Protein AF-A0A1B6BXX7-F1 (afdb_monomer_lite)

Foldseek 3Di:
DDAVPADVPDDLLNSLCVQLDADPPHDPVNSLCSLFDDDPPDDLVSSVVNSVSNCVNPVVDPNVVQWDQDPVVSTIDGDDDPVRCVVVVVPVDAVPDDVPHDLLNVLCVQLPDDVPQDPVNSLCRLQDDDPPDDLVSSVVSLVSNCVSVVPPVSVVQWDQDPVVSTIDGHDPDDD

pLDDT: mean 78.57, std 13.96, range [39.69, 97.69]

Secondary structure (DSSP, 8-state):
-PPTTPPTT--HHHHHHHHHSPPTT--HHHHHHHHHPPPTT--HHHHHHHHHHHHHH-TTS-HHHHEEEETTTTEEEE---HHHHHHTT-S--STTPPTT--HHHHHHHHHSPPTT--HHHHHHHHHSPPTT--HHHHHHHHHHHHHHHT-HHHHHTEEEETTTTEEEE------

Sequence (175 aa):
MLYHCQQPGEADDVYVRRVYTRGSNESERDYYLRITSRSSTETDQKYKERIELIQNVLQDLPLKDKIIYDDHAKLYIYVQSAKEARESGSLKGYPGQQNNEPNDAYAKRVYARQAGESEMDYYLRFTSRYSSETDESYKARIDLIVKTFKDQNLMANMSYDEDSGLYVYMQPLKK

Structure (mmCIF, N/CA/C/O backbone):
data_AF-A0A1B6BXX7-F1
#
_entry.id   AF-A0A1B6BXX7-F1
#
loop_
_atom_site.group_PDB
_atom_site.id
_atom_site.type_symbol
_atom_site.label_atom_id
_atom_site.label_alt_id
_atom_site.label_comp_id
_atom_site.label_asym_id
_atom_site.label_entity_id
_atom_site.label_seq_id
_atom_site.pdbx_PDB_ins_code
_atom_site.Cartn_x
_atom_site.Cartn_y
_atom_site.Cartn_z
_atom_site.occupancy
_atom_site.B_iso_or_equiv
_atom_site.auth_seq_id
_atom_site.auth_comp_id
_atom_site.auth_asym_id
_atom_site.auth_atom_id
_atom_site.pdbx_PDB_model_num
ATOM 1 N N . MET A 1 1 ? -10.990 9.444 27.937 1.00 69.25 1 MET A N 1
ATOM 2 C CA . MET A 1 1 ? -11.013 10.039 26.581 1.00 69.25 1 MET A CA 1
ATOM 3 C C . MET A 1 1 ? -11.591 9.013 25.631 1.00 69.25 1 MET A C 1
ATOM 5 O O . MET A 1 1 ? -11.185 7.862 25.734 1.00 69.25 1 MET A O 1
ATOM 9 N N . LEU A 1 2 ? -12.531 9.426 24.783 1.00 86.06 2 LEU A N 1
ATOM 10 C CA . LEU A 1 2 ? -13.226 8.562 23.823 1.00 86.06 2 LEU A CA 1
ATOM 11 C C . LEU A 1 2 ? -12.319 8.210 22.636 1.00 86.06 2 LEU A C 1
ATOM 13 O O . LEU A 1 2 ? -11.423 8.985 22.292 1.00 86.06 2 LEU A O 1
ATOM 17 N N . TYR A 1 3 ? -12.568 7.064 22.005 1.00 89.56 3 TYR A N 1
ATOM 18 C CA . TYR A 1 3 ? -11.952 6.715 20.725 1.00 89.56 3 TYR A CA 1
ATOM 19 C C . TYR A 1 3 ? -12.539 7.553 19.579 1.00 89.56 3 TYR A C 1
ATOM 21 O O . TYR A 1 3 ? -13.636 8.108 19.675 1.00 89.56 3 TYR A O 1
ATOM 29 N N . HIS A 1 4 ? -11.817 7.644 18.459 1.00 83.56 4 HIS A N 1
ATOM 30 C CA . HIS A 1 4 ? -12.316 8.330 17.266 1.00 83.56 4 HIS A CA 1
ATOM 31 C C . HIS A 1 4 ? -13.661 7.727 16.808 1.00 83.56 4 HIS A C 1
ATOM 33 O O . HIS A 1 4 ? -13.778 6.511 16.675 1.00 83.56 4 HIS A O 1
ATOM 39 N N . CYS A 1 5 ? -14.675 8.569 16.575 1.00 88.00 5 CYS A N 1
ATOM 40 C CA . CYS A 1 5 ? -16.062 8.185 16.244 1.00 88.00 5 CYS A CA 1
ATOM 41 C C . CYS A 1 5 ? -16.863 7.452 17.343 1.00 88.00 5 CYS A C 1
ATOM 43 O O . CYS A 1 5 ? -17.991 7.023 17.067 1.00 88.00 5 CYS A O 1
ATOM 45 N N . GLN A 1 6 ? -16.331 7.321 18.563 1.00 94.31 6 GLN A N 1
ATOM 46 C CA . GLN A 1 6 ? -17.100 6.833 19.711 1.00 94.31 6 GLN A CA 1
ATOM 47 C C . GLN A 1 6 ? -18.024 7.938 20.225 1.00 94.31 6 GLN A C 1
ATOM 49 O O . GLN A 1 6 ? -17.608 9.086 20.400 1.00 94.31 6 GLN A O 1
ATOM 54 N N . GLN A 1 7 ? -19.290 7.596 20.441 1.00 95.31 7 GLN A N 1
ATOM 55 C CA . GLN A 1 7 ? -20.288 8.540 20.928 1.00 95.31 7 GLN A CA 1
ATOM 56 C C . GLN A 1 7 ? -20.198 8.694 22.459 1.00 95.31 7 GLN A C 1
ATOM 58 O O . GLN A 1 7 ? -19.798 7.759 23.157 1.00 95.31 7 GLN A O 1
ATOM 63 N N . PRO A 1 8 ? -20.568 9.857 23.026 1.00 95.25 8 PRO A N 1
ATOM 64 C CA . PRO A 1 8 ? -20.599 10.032 24.476 1.00 95.25 8 PRO A CA 1
ATOM 65 C C . PRO A 1 8 ? -21.526 9.013 25.155 1.00 95.25 8 PRO A C 1
ATOM 67 O O . PRO A 1 8 ? -22.695 8.906 24.799 1.00 95.25 8 PRO A O 1
ATOM 70 N N . GLY A 1 9 ? -21.004 8.277 26.141 1.00 94.06 9 GLY A N 1
ATOM 71 C CA . GLY A 1 9 ? -21.758 7.251 26.876 1.00 94.06 9 GLY A CA 1
ATOM 72 C C . GLY A 1 9 ? -21.937 5.921 26.135 1.00 94.06 9 GLY A C 1
ATOM 73 O O . GLY A 1 9 ? -22.573 5.016 26.669 1.00 94.06 9 GLY A O 1
ATOM 74 N N . GLU A 1 10 ? -21.379 5.777 24.933 1.00 96.75 10 GLU A N 1
ATOM 75 C CA . GLU A 1 10 ? -21.412 4.528 24.177 1.00 96.75 10 GLU A CA 1
ATOM 76 C C . GLU A 1 10 ? -20.423 3.510 24.754 1.00 96.75 10 GLU A C 1
ATOM 78 O O . GLU A 1 10 ? -19.231 3.800 24.888 1.00 96.75 10 GLU A O 1
ATOM 83 N N . ALA A 1 11 ? -20.916 2.309 25.065 1.00 96.94 11 ALA A N 1
ATOM 84 C CA . ALA A 1 11 ? -20.073 1.199 25.493 1.00 96.94 11 ALA A CA 1
ATOM 85 C C . ALA A 1 11 ? -19.077 0.806 24.390 1.00 96.94 11 ALA A C 1
ATOM 87 O O . ALA A 1 11 ? -19.405 0.824 23.203 1.00 96.94 11 ALA A O 1
ATOM 88 N N . ASP A 1 12 ? -17.862 0.430 24.785 1.00 96.56 12 ASP A N 1
ATOM 89 C CA . ASP A 1 12 ? -16.753 0.164 23.863 1.00 96.56 12 ASP A CA 1
ATOM 90 C C . ASP A 1 12 ? -17.079 -0.924 22.825 1.00 96.56 12 ASP A C 1
ATOM 92 O O . ASP A 1 12 ? -16.730 -0.803 21.651 1.00 96.56 12 ASP A O 1
ATOM 96 N N . ASP A 1 13 ? -17.791 -1.974 23.224 1.00 96.94 13 ASP A N 1
ATOM 97 C CA . ASP A 1 13 ? -18.153 -3.081 22.343 1.00 96.94 13 ASP A CA 1
ATOM 98 C C . ASP A 1 13 ? -19.275 -2.706 21.354 1.00 96.94 13 ASP A C 1
ATOM 100 O O . ASP A 1 13 ? -19.255 -3.132 20.194 1.00 96.94 13 ASP A O 1
ATOM 104 N N . VAL A 1 14 ? -20.219 -1.863 21.786 1.00 97.62 14 VAL A N 1
ATOM 105 C CA . VAL A 1 14 ? -21.253 -1.262 20.929 1.00 97.62 14 VAL A CA 1
ATOM 106 C C . VAL A 1 14 ? -20.604 -0.344 19.894 1.00 97.62 14 VAL A C 1
ATOM 108 O O . VAL A 1 14 ? -20.899 -0.464 18.703 1.00 97.62 14 VAL A O 1
ATOM 111 N N . TYR A 1 15 ? -19.661 0.497 20.325 1.00 97.19 15 TYR A N 1
ATOM 112 C CA . TYR A 1 15 ? -18.857 1.347 19.449 1.00 97.19 15 TYR A CA 1
ATOM 113 C C . TYR A 1 15 ? -18.131 0.530 18.379 1.00 97.19 15 TYR A C 1
ATOM 115 O O . TYR A 1 15 ? -18.266 0.821 17.185 1.00 97.19 15 TYR A O 1
ATOM 123 N N . VAL A 1 16 ? -17.395 -0.514 18.784 1.00 97.69 16 VAL A N 1
ATOM 124 C CA . VAL A 1 16 ? -16.628 -1.324 17.833 1.00 97.69 16 VAL A CA 1
ATOM 125 C C . VAL A 1 16 ? -17.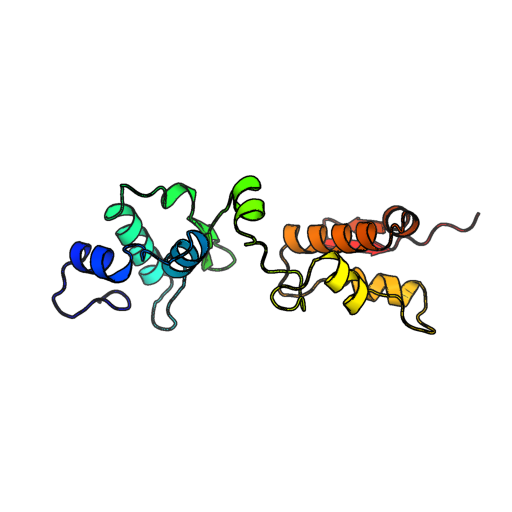549 -1.965 16.802 1.00 97.69 16 VAL A C 1
ATOM 127 O O . VAL A 1 16 ? -17.280 -1.864 15.605 1.00 97.69 16 VAL A O 1
ATOM 130 N N . ARG A 1 17 ? -18.658 -2.579 17.230 1.00 96.75 17 ARG A N 1
ATOM 131 C CA . ARG A 1 17 ? -19.589 -3.233 16.300 1.00 96.75 17 ARG A CA 1
ATOM 132 C C . ARG A 1 17 ? -20.278 -2.232 15.381 1.00 96.75 17 ARG A C 1
ATOM 134 O O . ARG A 1 17 ? -20.429 -2.515 14.197 1.00 96.75 17 ARG A O 1
ATOM 141 N N . ARG A 1 18 ? -20.650 -1.049 15.864 1.00 96.56 18 ARG A N 1
ATOM 142 C CA . ARG A 1 18 ? -21.279 -0.026 15.019 1.00 96.56 18 ARG A CA 1
ATOM 143 C C . ARG A 1 18 ? -20.325 0.509 13.952 1.00 96.56 18 ARG A C 1
ATOM 145 O O . ARG A 1 18 ? -20.742 0.714 12.817 1.00 96.56 18 ARG A O 1
ATOM 152 N N . VAL A 1 19 ? -19.069 0.771 14.314 1.00 95.00 19 VAL A N 1
ATOM 153 C CA . VAL A 1 19 ? -18.115 1.450 13.424 1.00 95.00 19 VAL A CA 1
ATOM 154 C C . VAL A 1 19 ? -17.346 0.468 12.544 1.00 95.00 19 VAL A C 1
ATOM 156 O O . VAL A 1 19 ? -17.123 0.759 11.373 1.00 95.00 19 VAL A O 1
ATOM 159 N N . TYR A 1 20 ? -16.954 -0.695 13.062 1.00 95.25 20 TYR A N 1
ATOM 160 C CA . TYR A 1 20 ? -16.027 -1.622 12.399 1.00 95.25 20 TYR A CA 1
ATOM 161 C C . TYR A 1 20 ? -16.652 -2.957 11.997 1.00 95.25 20 TYR A C 1
ATOM 163 O O . TYR A 1 20 ? -15.925 -3.867 11.609 1.00 95.25 20 TYR A O 1
ATOM 171 N N . THR A 1 21 ? -17.979 -3.091 12.009 1.00 94.44 21 THR A N 1
ATOM 172 C CA . THR A 1 21 ? -18.615 -4.181 11.253 1.00 94.44 21 THR A CA 1
ATOM 173 C C . THR A 1 21 ? -18.405 -3.941 9.757 1.00 94.44 21 THR A C 1
ATOM 175 O O . THR A 1 21 ? -18.467 -2.802 9.282 1.00 94.44 21 THR A O 1
ATOM 178 N N . ARG A 1 22 ? -18.099 -5.008 9.013 1.00 93.06 22 ARG A N 1
ATOM 179 C CA . ARG A 1 22 ? -17.880 -4.941 7.566 1.00 93.06 22 ARG A CA 1
ATOM 180 C C . ARG A 1 22 ? -19.194 -4.687 6.830 1.00 93.06 22 ARG A C 1
ATOM 182 O O . ARG A 1 22 ? -20.196 -5.348 7.098 1.00 93.06 22 ARG A O 1
ATOM 189 N N . GLY A 1 23 ? -19.186 -3.751 5.885 1.00 90.56 23 GLY A N 1
ATOM 190 C CA . GLY A 1 23 ? -20.343 -3.497 5.023 1.00 90.56 23 GLY A CA 1
ATOM 191 C C . GLY A 1 23 ? -20.551 -4.604 3.982 1.00 90.56 23 GLY A C 1
ATOM 192 O O . GLY A 1 23 ? -19.592 -5.211 3.513 1.00 90.56 23 GLY A O 1
ATOM 193 N N . SER A 1 24 ? -21.795 -4.833 3.549 1.00 89.31 24 SER A N 1
ATOM 194 C CA . SER A 1 24 ? -22.127 -5.872 2.554 1.00 89.31 24 SER A CA 1
ATOM 195 C C . SER A 1 24 ? -21.466 -5.668 1.184 1.00 89.31 24 SER A C 1
ATOM 197 O O . SER A 1 24 ? -21.194 -6.642 0.489 1.00 89.31 24 SER A O 1
ATOM 199 N N . ASN A 1 25 ? -21.174 -4.418 0.814 1.00 90.00 25 ASN A N 1
ATOM 200 C CA . ASN A 1 25 ? -20.496 -4.050 -0.436 1.00 90.00 25 ASN A CA 1
ATOM 201 C C . ASN A 1 25 ? -19.017 -3.679 -0.229 1.00 90.00 25 ASN A C 1
ATOM 203 O O . ASN A 1 25 ? -18.366 -3.191 -1.150 1.00 90.00 25 ASN A O 1
ATOM 207 N N . GLU A 1 26 ? -18.490 -3.846 0.984 1.00 84.94 26 GLU A N 1
ATOM 208 C CA . GLU A 1 26 ? -17.118 -3.474 1.313 1.00 84.94 26 GLU A CA 1
ATOM 209 C C . GLU A 1 26 ? -16.167 -4.612 0.932 1.00 84.94 26 GLU A C 1
ATOM 211 O O . GLU A 1 26 ? -16.322 -5.758 1.382 1.00 84.94 26 GLU A O 1
ATOM 216 N N . SER A 1 27 ? -15.168 -4.311 0.098 1.00 82.69 27 SER A N 1
ATOM 217 C CA . SER A 1 27 ? -14.119 -5.281 -0.210 1.00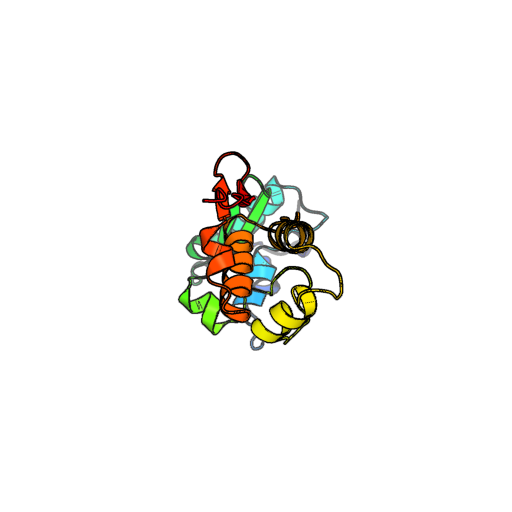 82.69 27 SER A CA 1
ATOM 218 C C . SER A 1 27 ? -13.326 -5.616 1.056 1.00 82.69 27 SER A C 1
ATOM 220 O O . SER A 1 27 ? -13.258 -4.822 1.993 1.00 82.69 27 SER A O 1
ATOM 222 N N . GLU A 1 28 ? -12.717 -6.801 1.109 1.00 80.44 28 GLU A N 1
ATOM 223 C CA . GLU A 1 28 ? -11.912 -7.188 2.274 1.00 80.44 28 GLU A CA 1
ATOM 224 C C . GLU A 1 28 ? -10.772 -6.189 2.495 1.00 80.44 28 GLU A C 1
ATOM 226 O O . GLU A 1 28 ? -10.505 -5.762 3.614 1.00 80.44 28 GLU A O 1
ATOM 231 N N . ARG A 1 29 ? -10.154 -5.748 1.401 1.00 76.19 29 ARG A N 1
ATOM 232 C CA . ARG A 1 29 ? -9.108 -4.739 1.438 1.00 76.19 29 ARG A CA 1
ATOM 233 C C . ARG A 1 29 ? -9.595 -3.432 2.054 1.00 76.19 29 ARG A C 1
ATOM 235 O O . ARG A 1 29 ? -8.943 -2.925 2.961 1.00 76.19 29 ARG A O 1
ATOM 242 N N . ASP A 1 30 ? -10.694 -2.876 1.549 1.00 79.06 30 ASP A N 1
ATOM 243 C CA . ASP A 1 30 ? -11.201 -1.587 2.034 1.00 79.06 30 ASP A CA 1
ATOM 244 C C . ASP A 1 30 ? -11.579 -1.680 3.513 1.00 79.06 30 ASP A C 1
ATOM 246 O O . ASP A 1 30 ? -11.288 -0.766 4.283 1.00 79.06 30 ASP A O 1
ATOM 250 N N . TYR A 1 31 ? -12.110 -2.834 3.921 1.00 89.38 31 TYR A N 1
ATOM 251 C CA . TYR A 1 31 ? -12.409 -3.138 5.310 1.00 89.38 31 TYR A CA 1
ATOM 252 C C . TYR A 1 31 ? -11.170 -3.066 6.213 1.00 89.38 31 TYR A C 1
ATOM 254 O O . TYR A 1 31 ? -11.156 -2.322 7.198 1.00 89.38 31 TYR A O 1
ATOM 262 N N . TYR A 1 32 ? -10.098 -3.782 5.864 1.00 84.75 32 TYR A N 1
ATOM 263 C CA . TYR A 1 32 ? -8.868 -3.760 6.656 1.00 84.75 32 TYR A CA 1
ATOM 264 C C . TYR A 1 32 ? -8.163 -2.403 6.611 1.00 84.75 32 TYR A C 1
ATOM 266 O O . TYR A 1 32 ? -7.708 -1.933 7.652 1.00 84.75 32 TYR A O 1
ATOM 274 N N . LEU A 1 33 ? -8.126 -1.733 5.453 1.00 79.06 33 LEU A N 1
ATOM 275 C CA . LEU A 1 33 ? -7.569 -0.382 5.341 1.00 79.06 33 LEU A CA 1
ATOM 276 C C . LEU A 1 33 ? -8.322 0.616 6.221 1.00 79.06 33 LEU A C 1
ATOM 278 O O . LEU A 1 33 ? -7.705 1.486 6.832 1.00 79.06 33 LEU A O 1
ATOM 282 N N . ARG A 1 34 ? -9.647 0.497 6.323 1.00 89.31 34 ARG A N 1
ATOM 283 C CA . ARG A 1 34 ? -10.448 1.347 7.204 1.00 89.31 34 ARG A CA 1
ATOM 284 C C . ARG A 1 34 ? -10.163 1.076 8.679 1.00 89.31 34 ARG A C 1
ATOM 286 O O . ARG A 1 34 ? -10.074 2.031 9.445 1.00 89.31 34 ARG A O 1
ATOM 293 N N . ILE A 1 35 ? -9.993 -0.187 9.078 1.00 89.69 35 ILE A N 1
ATOM 294 C CA . ILE A 1 35 ? -9.605 -0.536 10.455 1.00 89.69 35 ILE A CA 1
ATOM 295 C C . ILE A 1 35 ? -8.249 0.080 10.796 1.00 89.69 35 ILE A C 1
ATOM 297 O O . ILE A 1 35 ? -8.123 0.743 11.830 1.00 89.69 35 ILE A O 1
ATOM 301 N N . THR A 1 36 ? -7.252 -0.116 9.929 1.00 84.38 36 THR A N 1
ATOM 302 C CA . THR A 1 36 ? -5.886 0.351 10.176 1.00 84.38 36 THR A CA 1
ATOM 303 C C . THR A 1 36 ? -5.703 1.844 9.943 1.00 84.38 36 THR A C 1
ATOM 305 O O . THR A 1 36 ? -4.701 2.398 10.382 1.00 84.38 36 THR A O 1
ATOM 308 N N . SER A 1 37 ? -6.642 2.534 9.300 1.00 82.44 37 SER A N 1
ATOM 309 C CA . SER A 1 37 ? -6.540 3.977 9.092 1.00 82.44 37 SER A CA 1
ATOM 310 C C . SER A 1 37 ? -6.440 4.715 10.419 1.00 82.44 37 SER A C 1
ATOM 312 O O . SER A 1 37 ? -7.212 4.466 11.352 1.00 82.44 37 SER A O 1
ATOM 314 N N . ARG A 1 38 ? -5.479 5.638 10.485 1.00 80.81 38 ARG A N 1
ATOM 315 C CA . ARG A 1 38 ? -5.268 6.486 11.648 1.00 80.81 38 ARG A CA 1
ATOM 316 C C . ARG A 1 38 ? -5.978 7.828 11.478 1.00 80.81 38 ARG A C 1
ATOM 318 O O . ARG A 1 38 ? -5.832 8.487 10.452 1.00 80.81 38 ARG A O 1
ATOM 325 N N . SER A 1 39 ? -6.733 8.244 12.486 1.00 78.12 39 SER A N 1
ATOM 326 C CA . SER A 1 39 ? -7.350 9.566 12.553 1.00 78.12 39 SER A CA 1
ATOM 327 C C . SER A 1 39 ? -6.312 10.661 12.811 1.00 78.12 39 SER A C 1
ATOM 329 O O . SER A 1 39 ? -5.345 10.468 13.544 1.00 78.12 39 SER A O 1
ATOM 331 N N . SER A 1 40 ? -6.533 11.859 12.271 1.00 79.62 40 SER A N 1
ATOM 332 C CA . SER A 1 40 ? -5.671 13.014 12.555 1.00 79.62 40 SER A CA 1
ATOM 333 C C . SER A 1 40 ? -5.761 13.490 14.009 1.00 79.62 40 SER A C 1
ATOM 335 O O . SER A 1 40 ? -4.884 14.217 14.468 1.00 79.62 40 SER A O 1
ATOM 337 N N . THR A 1 41 ? -6.805 13.088 14.742 1.00 79.44 41 THR A N 1
ATOM 338 C CA . THR A 1 41 ? -7.035 13.506 16.131 1.00 79.44 41 THR A CA 1
ATOM 339 C C . THR A 1 41 ? -6.605 12.471 17.168 1.00 79.44 41 THR A C 1
ATOM 341 O O . THR A 1 41 ? -6.722 12.738 18.365 1.00 79.44 41 THR A O 1
ATOM 344 N N . GLU A 1 42 ? -6.110 11.299 16.755 1.00 81.31 42 GLU A N 1
ATOM 345 C CA . GLU A 1 42 ? -5.644 10.272 17.691 1.00 81.31 42 GLU A CA 1
ATOM 346 C C . GLU A 1 42 ? -4.123 10.290 17.873 1.00 81.31 42 GLU A C 1
ATOM 348 O O . GLU A 1 42 ? -3.344 10.388 16.921 1.00 81.31 42 GLU A O 1
ATOM 353 N N . THR A 1 43 ? -3.688 10.164 19.127 1.00 90.44 43 THR A N 1
ATOM 354 C C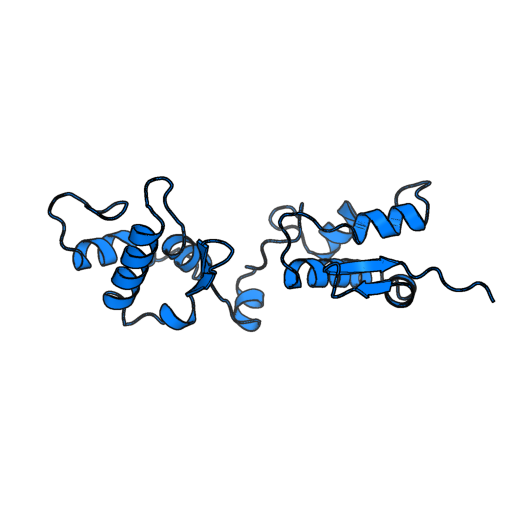A . THR A 1 43 ? -2.277 9.959 19.479 1.00 90.44 43 THR A CA 1
ATOM 355 C C . THR A 1 43 ? -1.847 8.526 19.168 1.00 90.44 43 THR A C 1
ATOM 357 O O . THR A 1 43 ? -2.690 7.640 19.038 1.00 90.44 43 THR A O 1
ATOM 360 N N . ASP A 1 44 ? -0.537 8.272 19.093 1.00 85.31 44 ASP A N 1
ATOM 361 C CA . ASP A 1 44 ? 0.013 6.939 18.791 1.00 85.31 44 ASP A CA 1
ATOM 362 C C . ASP A 1 44 ? -0.491 5.895 19.792 1.00 85.31 44 ASP A C 1
ATOM 364 O O . ASP A 1 44 ? -0.898 4.796 19.421 1.00 85.31 44 ASP A O 1
ATOM 368 N N . GLN A 1 45 ? -0.513 6.274 21.071 1.00 91.94 45 GLN A N 1
ATOM 369 C CA . GLN A 1 45 ? -0.999 5.423 22.149 1.00 91.94 45 GLN A CA 1
ATOM 370 C C . GLN A 1 45 ? -2.493 5.117 21.989 1.00 91.94 45 GLN A C 1
ATOM 372 O O . GLN A 1 45 ? -2.893 3.958 22.051 1.00 91.94 45 GLN A O 1
ATOM 377 N N . LYS A 1 46 ? -3.321 6.137 21.720 1.00 92.62 46 LYS A N 1
ATOM 378 C CA . LYS A 1 46 ? -4.768 5.939 21.546 1.00 92.62 46 LYS A CA 1
ATOM 379 C C . LYS A 1 46 ? -5.110 5.135 20.300 1.00 92.62 46 LYS A C 1
ATOM 381 O O . LYS A 1 46 ? -6.062 4.361 20.325 1.00 92.62 46 LYS A O 1
ATOM 386 N N . TYR A 1 47 ? -4.322 5.292 19.246 1.00 91.44 47 TYR A N 1
ATOM 387 C CA . TYR A 1 47 ? -4.432 4.503 18.032 1.00 91.44 47 TYR A CA 1
ATOM 388 C C . TYR A 1 47 ? -4.169 3.014 18.299 1.00 91.44 47 TYR A C 1
ATOM 390 O O . TYR A 1 47 ? -4.986 2.177 17.922 1.00 91.44 47 TYR A O 1
ATOM 398 N N . LYS A 1 48 ? -3.095 2.678 19.028 1.00 94.06 48 LYS A N 1
ATOM 399 C CA . LYS A 1 48 ? -2.801 1.292 19.434 1.00 94.06 48 LYS A CA 1
ATOM 400 C C . LYS A 1 48 ? -3.900 0.695 20.312 1.00 94.06 48 LYS A C 1
ATOM 402 O O . LYS A 1 48 ? -4.398 -0.382 20.001 1.00 94.06 48 LYS A O 1
ATOM 407 N N . GLU A 1 49 ? -4.327 1.422 21.344 1.00 95.88 49 GLU A N 1
ATOM 408 C CA . GLU A 1 49 ? -5.413 0.993 22.241 1.00 95.88 49 GLU A CA 1
ATOM 409 C C . GLU A 1 49 ? -6.723 0.744 21.477 1.00 95.88 49 GLU A C 1
ATOM 411 O O . GLU A 1 49 ? -7.428 -0.226 21.747 1.00 95.88 49 GLU A O 1
ATOM 416 N N . ARG A 1 50 ? -7.039 1.584 20.481 1.00 96.31 50 ARG A N 1
ATOM 417 C CA . ARG A 1 50 ? -8.220 1.407 19.627 1.00 96.31 50 ARG A CA 1
ATOM 418 C C . ARG A 1 50 ? -8.142 0.119 18.815 1.00 96.31 50 ARG A C 1
ATOM 420 O O . ARG A 1 50 ? -9.127 -0.611 18.745 1.00 96.31 50 ARG A O 1
ATOM 427 N N . ILE A 1 51 ? -7.000 -0.153 18.186 1.00 95.38 51 ILE A N 1
ATOM 428 C CA . ILE A 1 51 ? -6.813 -1.367 17.383 1.00 95.38 51 ILE A CA 1
ATOM 429 C C . ILE A 1 51 ? -6.873 -2.615 18.270 1.00 95.38 51 ILE A C 1
ATOM 431 O O . ILE A 1 51 ? -7.538 -3.582 17.903 1.00 95.38 51 ILE A O 1
ATOM 435 N N . GLU A 1 52 ? -6.263 -2.579 19.456 1.00 96.12 52 GLU A N 1
ATOM 436 C CA . GLU A 1 52 ? -6.346 -3.661 20.442 1.00 96.12 52 GLU A CA 1
ATOM 437 C C . GLU A 1 52 ? -7.793 -3.914 20.892 1.00 96.12 52 GLU A C 1
ATOM 439 O O . GLU A 1 52 ? -8.248 -5.059 20.913 1.00 96.12 52 GLU A O 1
ATOM 444 N N . LEU A 1 53 ? -8.556 -2.853 21.172 1.00 96.94 53 LEU A N 1
ATOM 445 C CA . LEU A 1 53 ? -9.976 -2.966 21.496 1.00 96.94 53 LEU A CA 1
ATOM 446 C C . LEU A 1 53 ? -10.769 -3.629 20.357 1.00 96.94 53 LEU A C 1
ATOM 448 O O . LEU A 1 53 ? -11.558 -4.539 20.612 1.00 96.94 53 LEU A O 1
ATOM 452 N N . ILE A 1 54 ? -10.545 -3.218 19.102 1.00 97.00 54 ILE A N 1
ATOM 453 C CA . ILE A 1 54 ? -11.213 -3.815 17.933 1.00 97.00 54 ILE A CA 1
ATOM 454 C C . ILE A 1 54 ? -10.886 -5.311 17.831 1.00 97.00 54 ILE A C 1
ATOM 456 O O . ILE A 1 54 ? -11.797 -6.121 17.668 1.00 97.00 54 ILE A O 1
ATOM 460 N N . GLN A 1 55 ? -9.612 -5.688 17.984 1.00 96.12 55 GLN A N 1
ATOM 461 C CA . GLN A 1 55 ? -9.171 -7.088 17.976 1.00 96.12 55 GLN A CA 1
ATOM 462 C C . GLN A 1 55 ? -9.801 -7.917 19.104 1.00 96.12 55 GLN A C 1
ATOM 464 O O . GLN A 1 55 ? -10.086 -9.097 18.911 1.00 96.12 55 GLN A O 1
ATOM 469 N N . ASN A 1 56 ? -10.029 -7.316 20.273 1.00 96.44 56 ASN A N 1
ATOM 470 C CA . ASN A 1 56 ? -10.628 -7.994 21.421 1.00 96.44 56 ASN A CA 1
ATOM 471 C C . ASN A 1 56 ? -12.148 -8.158 21.304 1.00 96.44 56 ASN A C 1
ATOM 473 O O . ASN A 1 56 ? -12.689 -9.102 21.877 1.00 96.44 56 ASN A O 1
ATOM 477 N N . VAL A 1 57 ? -12.839 -7.262 20.595 1.00 97.19 57 VAL A N 1
ATOM 478 C CA . VAL A 1 57 ? -14.298 -7.335 20.407 1.00 97.19 57 VAL A CA 1
ATOM 479 C C . VAL A 1 57 ? -14.677 -8.188 19.190 1.00 97.19 57 VAL A C 1
ATOM 481 O O . VAL A 1 57 ? -15.648 -8.940 19.267 1.00 97.19 57 VAL A O 1
ATOM 484 N N . LEU A 1 58 ? -13.922 -8.101 18.089 1.00 95.62 58 LEU A N 1
ATOM 485 C CA . LEU A 1 58 ? -14.165 -8.831 16.834 1.00 95.62 58 LEU A CA 1
ATOM 486 C C . LEU A 1 58 ? -13.296 -10.097 16.743 1.00 95.62 58 LEU A C 1
ATOM 488 O O . LEU A 1 58 ? -12.494 -10.260 15.824 1.00 95.62 58 LEU A O 1
ATOM 492 N N . GLN A 1 59 ? -13.417 -10.976 17.742 1.00 94.12 59 GLN A N 1
ATOM 493 C CA . GLN A 1 59 ? -12.575 -12.178 17.874 1.00 94.12 59 GLN A CA 1
ATOM 494 C C . GLN A 1 59 ? -12.843 -13.242 16.801 1.00 94.12 59 GLN A C 1
ATOM 496 O O . GLN A 1 59 ? -12.036 -14.145 16.607 1.00 94.12 59 GLN A O 1
ATOM 501 N N . ASP A 1 60 ? -13.982 -13.146 16.122 1.00 91.50 60 ASP A N 1
ATOM 502 C CA . ASP A 1 60 ? -14.377 -13.997 15.004 1.00 91.50 60 ASP A CA 1
ATOM 503 C C . ASP A 1 60 ? -13.613 -13.678 13.709 1.00 91.50 60 ASP A C 1
ATOM 505 O O . ASP A 1 60 ? -13.612 -14.483 12.776 1.00 91.50 60 ASP A O 1
ATOM 509 N N . LEU A 1 61 ? -12.930 -12.531 13.652 1.00 90.50 61 LEU A N 1
ATOM 510 C CA . LEU A 1 61 ? -12.140 -12.105 12.504 1.00 90.50 61 LEU A CA 1
ATOM 511 C C . LEU A 1 61 ? -10.637 -12.322 12.752 1.00 90.50 61 LEU A C 1
ATOM 513 O O . LEU A 1 61 ? -10.139 -12.030 13.841 1.00 90.50 61 LEU A O 1
ATOM 517 N N . PRO A 1 62 ? -9.856 -12.728 11.731 1.00 89.12 62 PRO A N 1
ATOM 518 C CA . PRO A 1 62 ? -8.418 -12.973 11.862 1.00 89.12 62 PRO A CA 1
ATOM 519 C C . PRO A 1 62 ? -7.609 -11.661 11.847 1.00 89.12 62 PRO A C 1
ATOM 521 O O . PRO A 1 62 ? -6.634 -11.515 11.114 1.00 89.12 62 PRO A O 1
ATOM 524 N N . LEU A 1 63 ? -8.031 -10.651 12.615 1.00 88.31 63 LEU A N 1
ATOM 525 C CA . LEU A 1 63 ? -7.424 -9.318 12.585 1.00 88.31 63 LEU A CA 1
ATOM 526 C C . LEU A 1 63 ? -5.945 -9.362 12.993 1.00 88.31 63 LEU A C 1
ATOM 528 O O . LEU A 1 63 ? -5.125 -8.724 12.346 1.00 88.31 63 LEU A O 1
ATOM 532 N N . LYS A 1 64 ? -5.584 -10.149 14.012 1.00 88.94 64 LYS A N 1
ATOM 533 C CA . LYS A 1 64 ? -4.196 -10.249 14.503 1.00 88.94 64 LYS A CA 1
ATOM 534 C C . LYS A 1 64 ? -3.212 -10.760 13.447 1.00 88.94 64 LYS A C 1
ATOM 536 O O . LYS A 1 64 ? -2.067 -10.326 13.439 1.00 88.94 64 LYS A O 1
ATOM 541 N N . ASP A 1 65 ? -3.673 -11.623 12.547 1.00 80.88 65 ASP A N 1
ATOM 542 C CA . ASP A 1 65 ? -2.840 -12.196 11.484 1.00 80.88 65 ASP A CA 1
ATOM 543 C C . ASP A 1 65 ? -2.786 -11.293 10.248 1.00 80.88 65 ASP A C 1
ATOM 545 O O . ASP A 1 65 ? -1.832 -11.326 9.472 1.00 80.88 65 ASP A O 1
ATOM 549 N N . LYS A 1 66 ? -3.836 -10.494 10.042 1.00 81.56 66 LYS A N 1
ATOM 550 C CA . LYS A 1 66 ? -4.009 -9.661 8.852 1.00 81.56 66 LYS A CA 1
ATOM 551 C C . LYS A 1 66 ? -3.502 -8.242 9.029 1.00 81.56 66 LYS A C 1
ATOM 553 O O . LYS A 1 66 ? -3.279 -7.585 8.022 1.00 81.56 66 LYS A O 1
ATOM 558 N N . ILE A 1 67 ? -3.329 -7.737 10.248 1.00 83.25 67 ILE A N 1
ATOM 559 C CA . ILE A 1 67 ? -2.808 -6.385 10.473 1.00 83.25 67 ILE A CA 1
ATOM 560 C C . ILE A 1 67 ? -1.619 -6.404 11.435 1.00 83.25 67 ILE A C 1
ATOM 562 O O . ILE A 1 67 ? -1.733 -6.850 12.573 1.00 83.25 67 ILE A O 1
ATOM 566 N N . ILE A 1 68 ? -0.477 -5.887 10.981 1.00 77.25 68 ILE A N 1
ATOM 567 C CA . ILE A 1 68 ? 0.767 -5.821 11.761 1.00 77.25 68 ILE A CA 1
ATOM 568 C C . ILE A 1 68 ? 1.118 -4.373 12.062 1.00 77.25 68 ILE A C 1
ATOM 570 O O . ILE A 1 68 ? 0.872 -3.498 11.240 1.00 77.25 68 ILE A O 1
ATOM 574 N N . TYR A 1 69 ? 1.688 -4.102 13.230 1.00 78.19 69 TYR A N 1
ATOM 575 C CA . TYR A 1 69 ? 2.175 -2.763 13.542 1.00 78.19 69 TYR A CA 1
ATOM 576 C C . TYR A 1 69 ? 3.585 -2.566 12.979 1.00 78.19 69 TYR A C 1
ATOM 578 O O . TYR A 1 69 ? 4.496 -3.318 13.322 1.00 78.19 69 TYR A O 1
ATOM 586 N N . ASP A 1 70 ? 3.761 -1.542 12.153 1.00 72.75 70 ASP A N 1
ATOM 587 C CA . ASP A 1 70 ? 5.056 -1.076 11.671 1.00 72.75 70 ASP A CA 1
ATOM 588 C C . ASP A 1 70 ? 5.565 0.039 12.597 1.00 72.75 70 ASP A C 1
ATOM 590 O O . ASP A 1 70 ? 4.967 1.117 12.702 1.00 72.75 70 ASP A O 1
ATOM 594 N N . ASP A 1 71 ? 6.668 -0.222 13.303 1.00 64.19 71 ASP A N 1
ATOM 595 C CA . ASP A 1 71 ? 7.227 0.738 14.257 1.00 64.19 71 ASP A CA 1
ATOM 596 C C . ASP A 1 71 ? 7.974 1.902 13.588 1.00 64.19 71 ASP A C 1
ATOM 598 O O . ASP A 1 71 ? 8.095 2.965 14.195 1.00 64.19 71 ASP A O 1
ATOM 602 N N . HIS A 1 72 ? 8.417 1.754 12.340 1.00 53.25 72 HIS A N 1
ATOM 603 C CA . HIS A 1 72 ? 9.066 2.828 11.594 1.00 53.25 72 HIS A CA 1
ATOM 604 C C . HIS A 1 72 ? 8.027 3.814 11.044 1.00 53.25 72 HIS A C 1
ATOM 606 O O . HIS A 1 72 ? 8.165 5.026 11.206 1.00 53.25 72 HIS A O 1
ATOM 612 N N . ALA A 1 73 ? 6.942 3.300 10.461 1.00 59.88 73 ALA A N 1
ATOM 613 C CA . ALA A 1 73 ? 5.830 4.105 9.955 1.00 59.88 73 ALA A CA 1
ATOM 614 C C . ALA A 1 73 ? 4.877 4.592 11.061 1.00 59.88 73 ALA A C 1
ATOM 616 O O . ALA A 1 73 ? 4.066 5.485 10.821 1.00 59.88 73 ALA A O 1
ATOM 617 N N . LYS A 1 74 ? 4.954 3.997 12.261 1.00 75.81 74 LYS A N 1
ATOM 618 C CA . LYS A 1 74 ? 4.022 4.206 13.383 1.00 75.81 74 LYS A CA 1
ATOM 619 C C . LYS A 1 74 ? 2.555 3.963 12.987 1.00 75.81 74 LYS A C 1
ATOM 621 O O . LYS A 1 74 ? 1.651 4.696 13.402 1.00 75.81 74 LYS A O 1
ATOM 626 N N . LEU A 1 75 ? 2.320 2.923 12.179 1.00 67.81 75 LEU A N 1
ATOM 627 C CA . LEU A 1 75 ? 1.019 2.574 11.593 1.00 67.81 75 LEU A CA 1
ATOM 628 C C . LEU A 1 75 ? 0.778 1.060 11.578 1.00 67.81 75 LEU A C 1
ATOM 630 O O . LEU A 1 75 ? 1.717 0.281 11.459 1.00 67.81 75 LEU A O 1
ATOM 634 N N . TYR A 1 76 ? -0.487 0.637 11.650 1.00 79.31 76 TYR A N 1
ATOM 635 C CA . TYR A 1 76 ? -0.854 -0.742 11.327 1.00 79.31 76 TYR A CA 1
ATOM 636 C C . TYR A 1 76 ? -0.970 -0.920 9.811 1.00 79.31 76 TYR A C 1
ATOM 638 O O . TYR A 1 76 ? -1.611 -0.130 9.118 1.00 79.31 76 TYR A O 1
ATOM 646 N N . ILE A 1 77 ? -0.377 -1.992 9.302 1.00 71.12 77 ILE A N 1
ATOM 647 C CA . ILE A 1 77 ? -0.339 -2.348 7.890 1.00 71.12 77 ILE A CA 1
ATOM 648 C C . ILE A 1 77 ? -1.163 -3.611 7.685 1.00 71.12 77 ILE A C 1
ATOM 650 O O . ILE A 1 77 ? -0.974 -4.607 8.382 1.00 71.12 77 ILE A O 1
ATOM 654 N N . TYR A 1 78 ? -2.075 -3.570 6.717 1.00 78.88 78 TYR A N 1
ATOM 655 C CA . TYR A 1 78 ? -2.806 -4.750 6.273 1.00 78.88 78 TYR A CA 1
ATOM 656 C C . TYR A 1 78 ? -1.892 -5.645 5.433 1.00 78.88 78 TYR A C 1
ATOM 658 O O . TYR A 1 78 ? -1.425 -5.253 4.363 1.00 78.88 78 TYR A O 1
ATOM 666 N N . VAL A 1 79 ? -1.646 -6.851 5.935 1.00 63.75 79 VAL A N 1
ATOM 667 C CA . VAL A 1 79 ? -0.833 -7.884 5.306 1.00 63.75 79 VAL A CA 1
ATOM 668 C C . VAL A 1 79 ? -1.742 -8.802 4.506 1.00 63.75 79 VAL A C 1
ATOM 670 O O . VAL A 1 79 ? -2.571 -9.539 5.043 1.00 63.75 79 VAL A O 1
ATOM 673 N N . GLN A 1 80 ? -1.562 -8.768 3.193 1.00 59.06 80 GLN A N 1
ATOM 674 C CA . GLN A 1 80 ? -2.188 -9.712 2.280 1.00 59.06 80 GLN A CA 1
ATOM 675 C C . GLN A 1 80 ? -1.220 -10.841 1.969 1.00 59.06 80 GLN A C 1
ATOM 677 O O . GLN A 1 80 ? -0.036 -10.603 1.728 1.00 59.06 80 GLN A O 1
ATOM 682 N N . SER A 1 81 ? -1.723 -12.072 1.889 1.00 54.81 81 SER A N 1
ATOM 683 C CA . SER A 1 81 ? -0.934 -13.131 1.269 1.00 54.81 81 SER A CA 1
ATOM 684 C C . SER A 1 81 ? -0.699 -12.806 -0.209 1.00 54.81 81 SER A C 1
ATOM 686 O O . SER A 1 81 ? -1.514 -12.158 -0.871 1.00 54.81 81 SER A O 1
ATOM 688 N N . ALA A 1 82 ? 0.395 -13.319 -0.775 1.00 45.31 82 ALA A N 1
ATOM 689 C CA . ALA A 1 82 ? 0.708 -13.141 -2.194 1.00 45.31 82 ALA A CA 1
ATOM 690 C C . ALA A 1 82 ? -0.392 -13.674 -3.137 1.00 45.31 82 ALA A C 1
ATOM 692 O O . ALA A 1 82 ? -0.444 -13.288 -4.302 1.00 45.31 82 ALA A O 1
ATOM 693 N N . LYS A 1 83 ? -1.266 -14.567 -2.657 1.00 47.56 83 LYS A N 1
ATOM 694 C CA . LYS A 1 83 ? -2.444 -15.045 -3.388 1.00 47.56 83 LYS A CA 1
ATOM 695 C C . LYS A 1 83 ? -3.584 -14.017 -3.333 1.00 47.56 83 LYS A C 1
ATOM 697 O O . LYS A 1 83 ? -4.089 -13.617 -4.375 1.00 47.56 83 LYS A O 1
ATOM 702 N N . GLU A 1 84 ? -3.904 -13.507 -2.147 1.00 51.31 84 GLU A N 1
ATOM 703 C CA . GLU A 1 84 ? -4.968 -12.512 -1.934 1.00 51.31 84 GLU A CA 1
ATOM 704 C C . GLU A 1 84 ? -4.638 -11.155 -2.566 1.00 51.31 84 GLU A C 1
ATOM 706 O O . GLU A 1 84 ? -5.515 -10.501 -3.122 1.00 51.31 84 GLU A O 1
ATOM 711 N N . ALA A 1 85 ? -3.371 -10.733 -2.553 1.00 48.53 85 ALA A N 1
ATOM 712 C CA . ALA A 1 85 ? -2.929 -9.509 -3.224 1.00 48.53 85 ALA A CA 1
ATOM 713 C C . ALA A 1 85 ? -3.113 -9.580 -4.754 1.00 48.53 85 ALA A C 1
ATOM 715 O O . ALA A 1 85 ? -3.425 -8.566 -5.384 1.00 48.53 85 ALA A O 1
ATOM 716 N N . ARG A 1 86 ? -2.963 -10.779 -5.345 1.00 44.69 86 ARG A N 1
ATOM 717 C CA . ARG A 1 86 ? -3.184 -11.038 -6.780 1.00 44.69 86 ARG A CA 1
ATOM 718 C C . ARG A 1 86 ? -4.668 -11.084 -7.134 1.00 44.69 86 ARG A C 1
ATOM 720 O O . ARG A 1 86 ? -5.048 -10.563 -8.175 1.00 44.69 86 ARG A O 1
ATOM 727 N N . GLU A 1 87 ? -5.492 -11.672 -6.270 1.00 46.97 87 GLU A N 1
ATOM 728 C CA . GLU A 1 87 ? -6.942 -11.802 -6.474 1.00 46.97 87 GLU A CA 1
ATOM 729 C C . GLU A 1 87 ? -7.707 -10.495 -6.172 1.00 46.97 87 GLU A C 1
ATOM 731 O O . GLU A 1 87 ? -8.720 -10.219 -6.807 1.00 46.97 87 GLU A O 1
ATOM 736 N N . SER A 1 88 ? -7.209 -9.653 -5.255 1.00 44.41 88 SER A N 1
ATOM 737 C CA . SER A 1 88 ? -7.851 -8.387 -4.845 1.00 44.41 88 SER A CA 1
ATOM 738 C C . SER A 1 88 ? -7.373 -7.134 -5.594 1.00 44.41 88 SER A C 1
ATOM 740 O O . SER A 1 88 ? -7.853 -6.037 -5.307 1.00 44.41 88 SER A O 1
ATOM 742 N N . GLY A 1 89 ? -6.406 -7.251 -6.515 1.00 49.91 89 GLY A N 1
ATOM 743 C CA . GLY A 1 89 ? -5.850 -6.103 -7.257 1.00 49.91 89 GLY A CA 1
ATOM 744 C C . GLY A 1 89 ? -5.221 -5.023 -6.357 1.00 49.91 89 GLY A C 1
ATOM 745 O O . GLY A 1 89 ? -5.164 -3.847 -6.713 1.00 49.91 89 GLY A O 1
ATOM 746 N N . SER A 1 90 ? -4.808 -5.407 -5.148 1.00 44.97 90 SER A N 1
ATOM 747 C CA . SER A 1 90 ? -4.512 -4.508 -4.028 1.00 44.97 90 SER A CA 1
ATOM 748 C C . SER A 1 90 ? -3.045 -4.063 -3.931 1.00 44.97 90 SER A C 1
ATOM 750 O O . SER A 1 90 ? -2.721 -3.133 -3.189 1.00 44.97 90 SER A O 1
ATOM 752 N N . LEU A 1 91 ? -2.173 -4.585 -4.797 1.00 45.97 91 LEU A N 1
ATOM 753 C CA . LEU A 1 91 ? -1.012 -3.820 -5.257 1.00 45.97 91 LEU A CA 1
ATOM 754 C C . LEU A 1 91 ? -1.555 -2.602 -6.022 1.00 45.97 91 LEU A C 1
ATOM 756 O O . LEU A 1 91 ? -1.888 -2.713 -7.199 1.00 45.97 91 LEU A O 1
ATOM 760 N N . LYS A 1 92 ? -1.750 -1.460 -5.348 1.00 55.56 92 LYS A N 1
ATOM 761 C CA . LYS A 1 92 ? -2.327 -0.249 -5.960 1.00 55.56 92 LYS A CA 1
ATOM 762 C C . LYS A 1 92 ? -1.283 0.449 -6.826 1.00 55.56 92 LYS A C 1
ATOM 764 O O . LYS A 1 92 ? -0.817 1.525 -6.492 1.00 55.56 92 LYS A O 1
ATOM 769 N N . GLY A 1 93 ? -0.952 -0.199 -7.931 1.00 67.69 93 GLY A N 1
ATOM 770 C CA . GLY A 1 93 ? -0.090 0.295 -8.983 1.00 67.69 93 GLY A CA 1
ATOM 771 C C . GLY A 1 93 ? 1.314 0.718 -8.556 1.00 67.69 93 GLY A C 1
ATOM 772 O O . GLY A 1 93 ? 1.674 0.814 -7.387 1.00 67.69 93 GLY A O 1
ATOM 773 N N . TYR A 1 94 ? 2.137 0.965 -9.552 1.00 75.50 94 TYR A N 1
ATOM 774 C CA . TYR A 1 94 ? 3.436 1.588 -9.387 1.00 75.50 94 TYR A CA 1
ATOM 775 C C . TYR A 1 94 ? 3.278 3.115 -9.283 1.00 75.50 94 TYR A C 1
ATOM 777 O O . TYR A 1 94 ? 2.241 3.655 -9.684 1.00 75.50 94 TYR A O 1
ATOM 785 N N . PRO A 1 95 ? 4.281 3.852 -8.774 1.00 74.00 95 PRO A N 1
ATOM 786 C CA . PRO A 1 95 ? 4.250 5.312 -8.742 1.00 74.00 95 PRO A CA 1
ATOM 787 C C . PRO A 1 95 ? 3.835 5.928 -10.089 1.00 74.00 95 PRO A C 1
ATOM 789 O O . PRO A 1 95 ? 4.471 5.708 -11.120 1.00 74.00 95 PRO A O 1
ATOM 792 N N . GLY A 1 96 ? 2.740 6.696 -10.093 1.00 74.75 96 GLY A N 1
ATOM 793 C CA . GLY A 1 96 ? 2.205 7.341 -11.300 1.00 74.75 96 GLY A CA 1
ATOM 794 C C . GLY A 1 96 ? 1.380 6.435 -12.229 1.00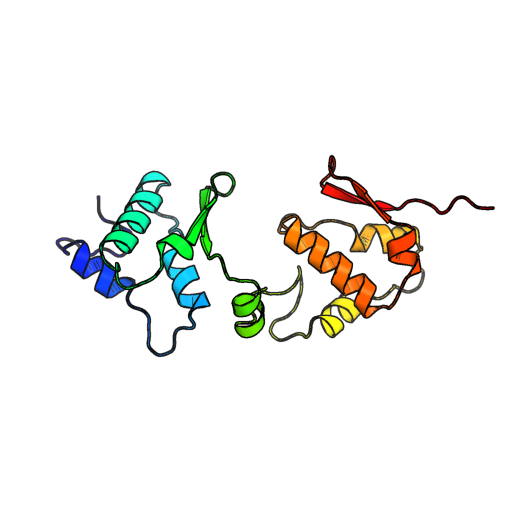 74.75 96 GLY A C 1
ATOM 795 O O . GLY A 1 96 ? 1.078 6.841 -13.358 1.00 74.75 96 GLY A O 1
ATOM 796 N N . GLN A 1 97 ? 1.015 5.227 -11.789 1.00 79.56 97 GLN A N 1
ATOM 797 C CA . GLN A 1 97 ? 0.076 4.362 -12.501 1.00 79.56 97 GLN A CA 1
ATOM 798 C C . GLN A 1 97 ? -1.355 4.880 -12.365 1.00 79.56 97 GLN A C 1
ATOM 800 O O . GLN A 1 97 ? -1.809 5.242 -11.279 1.00 79.56 97 GLN A O 1
ATOM 805 N N . GLN A 1 98 ? -2.062 4.943 -13.491 1.00 79.00 98 GLN A N 1
ATOM 806 C CA . GLN A 1 98 ? -3.436 5.433 -13.535 1.00 79.00 98 GLN A CA 1
ATOM 807 C C . GLN A 1 98 ? -4.414 4.357 -13.037 1.00 79.00 98 GLN A C 1
ATOM 809 O O . GLN A 1 98 ? -4.141 3.156 -13.095 1.00 79.00 98 GLN A O 1
ATOM 814 N N . ASN A 1 99 ? -5.585 4.778 -12.55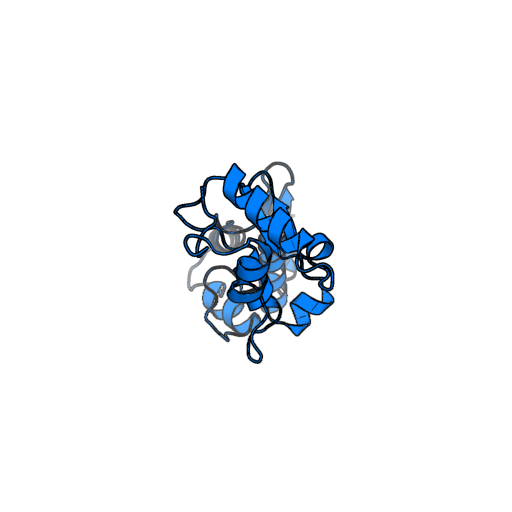4 1.00 72.00 99 ASN A N 1
ATOM 815 C CA . ASN A 1 99 ? -6.630 3.844 -12.131 1.00 72.00 99 ASN A CA 1
ATOM 816 C C . ASN A 1 99 ? -7.046 2.940 -13.301 1.00 72.00 99 ASN A C 1
ATOM 818 O O . ASN A 1 99 ? -7.348 3.435 -14.385 1.00 72.00 99 ASN A O 1
ATOM 822 N N . ASN A 1 100 ? -7.104 1.627 -13.058 1.00 68.31 100 ASN A N 1
ATOM 823 C CA . ASN A 1 100 ? -7.414 0.592 -14.055 1.00 68.31 100 ASN A CA 1
ATOM 824 C C . ASN A 1 100 ? -6.429 0.505 -15.237 1.00 68.31 100 ASN A C 1
ATOM 826 O O . ASN A 1 100 ? -6.725 -0.163 -16.226 1.00 68.31 100 ASN A O 1
ATOM 830 N N . GLU A 1 101 ? -5.259 1.143 -15.156 1.00 76.94 101 GLU A N 1
ATOM 831 C CA . GLU A 1 101 ? -4.214 0.991 -16.165 1.00 76.94 101 GLU A CA 1
ATOM 832 C C . GLU A 1 101 ? -3.512 -0.363 -15.996 1.00 76.94 101 GLU A C 1
ATOM 834 O O . GLU A 1 101 ? -3.002 -0.647 -14.910 1.00 76.94 101 GLU A O 1
ATOM 839 N N . PRO A 1 102 ? -3.433 -1.205 -17.041 1.00 81.88 102 PRO A N 1
ATOM 840 C CA . PRO A 1 102 ? -2.647 -2.431 -16.982 1.00 81.88 102 PRO A CA 1
ATOM 841 C C . PRO A 1 102 ? -1.160 -2.135 -16.757 1.00 81.88 102 PRO A C 1
ATOM 843 O O . PRO A 1 102 ? -0.613 -1.202 -17.341 1.00 81.88 102 PRO A O 1
ATOM 846 N N . ASN A 1 103 ? -0.478 -2.979 -15.983 1.00 80.00 103 ASN A N 1
ATOM 847 C CA . ASN A 1 103 ? 0.939 -2.797 -15.639 1.00 80.00 103 ASN A CA 1
ATOM 848 C C . ASN A 1 103 ? 1.856 -2.599 -16.865 1.00 80.00 103 ASN A C 1
ATOM 850 O O . ASN A 1 103 ? 2.717 -1.726 -16.856 1.00 80.00 103 ASN A O 1
ATOM 854 N N . ASP A 1 104 ? 1.650 -3.365 -17.939 1.00 83.62 104 ASP A N 1
ATOM 855 C CA . ASP A 1 104 ? 2.416 -3.230 -19.189 1.00 83.62 104 ASP A CA 1
ATOM 856 C C . ASP A 1 104 ? 2.158 -1.883 -19.894 1.00 83.62 104 ASP A C 1
ATOM 858 O O . ASP A 1 104 ? 3.089 -1.253 -20.395 1.00 83.62 104 ASP A O 1
ATOM 862 N N . ALA A 1 105 ? 0.911 -1.397 -19.875 1.00 85.06 105 ALA A N 1
ATOM 863 C CA . ALA A 1 105 ? 0.555 -0.095 -20.438 1.00 85.06 105 ALA A CA 1
ATOM 864 C C . ALA A 1 105 ? 1.201 1.049 -19.641 1.00 85.06 105 ALA A C 1
ATOM 866 O O . ALA A 1 105 ? 1.784 1.955 -20.236 1.00 85.06 105 ALA A O 1
ATOM 867 N N . TYR A 1 106 ? 1.188 0.950 -18.310 1.00 89.38 106 TYR A N 1
ATOM 868 C CA . TYR A 1 106 ? 1.906 1.861 -17.421 1.00 89.38 106 TYR A CA 1
ATOM 869 C C . TYR A 1 106 ? 3.408 1.890 -17.724 1.00 89.38 106 TYR A C 1
ATOM 871 O O . TYR A 1 106 ? 3.972 2.963 -17.949 1.00 89.38 106 TYR A O 1
ATOM 879 N N . ALA A 1 107 ? 4.054 0.720 -17.771 1.00 88.94 107 ALA A N 1
ATOM 880 C CA . ALA A 1 107 ? 5.490 0.632 -18.004 1.00 88.94 107 ALA A CA 1
ATOM 881 C C . ALA A 1 107 ? 5.871 1.215 -19.371 1.00 88.94 107 ALA A C 1
ATOM 883 O O . ALA A 1 107 ? 6.819 1.993 -19.459 1.00 88.94 107 ALA A O 1
ATOM 884 N N . LYS A 1 108 ? 5.084 0.940 -20.417 1.00 90.88 108 LYS A N 1
ATOM 885 C CA . LYS A 1 108 ? 5.264 1.548 -21.745 1.00 90.88 108 LYS A CA 1
ATOM 886 C C . LYS A 1 108 ? 5.072 3.060 -21.728 1.00 90.88 108 LYS A C 1
ATOM 888 O O . LYS A 1 108 ? 5.878 3.774 -22.310 1.00 90.88 108 LYS A O 1
ATOM 893 N N . ARG A 1 109 ? 4.039 3.567 -21.056 1.00 91.81 109 ARG A N 1
ATOM 894 C CA . ARG A 1 109 ? 3.743 5.005 -21.011 1.00 91.81 109 ARG A CA 1
ATOM 895 C C . ARG A 1 109 ? 4.805 5.797 -20.250 1.00 91.81 109 ARG A C 1
ATOM 897 O O . ARG A 1 109 ? 5.182 6.877 -20.690 1.00 91.81 109 ARG A O 1
ATOM 904 N N . VAL A 1 110 ? 5.248 5.295 -19.099 1.00 87.62 110 VAL A N 1
ATOM 905 C CA . VAL A 1 110 ? 6.153 6.029 -18.198 1.00 87.62 110 VAL A CA 1
ATOM 906 C C . VAL A 1 110 ? 7.619 5.787 -18.549 1.00 87.62 110 VAL A C 1
ATOM 908 O O . VAL A 1 110 ? 8.428 6.712 -18.481 1.00 87.62 110 VAL A O 1
ATOM 911 N N . TYR A 1 111 ? 7.969 4.569 -18.959 1.00 88.31 111 TYR A N 1
ATOM 912 C CA . TYR A 1 111 ? 9.354 4.130 -19.131 1.00 88.31 111 TYR A CA 1
ATOM 913 C C . TYR A 1 111 ? 9.721 3.770 -20.569 1.00 88.31 111 TYR A C 1
ATOM 915 O O . TYR A 1 111 ? 10.777 3.193 -20.781 1.00 88.31 111 TYR A O 1
ATOM 923 N N . ALA A 1 112 ? 8.928 4.135 -21.580 1.00 89.25 112 ALA A N 1
ATOM 924 C CA . ALA A 1 112 ? 9.446 4.110 -22.948 1.00 89.25 112 ALA A CA 1
ATOM 925 C C . ALA A 1 112 ? 10.679 5.023 -23.068 1.00 89.25 112 ALA A C 1
ATOM 927 O O . ALA A 1 112 ? 10.755 6.076 -22.421 1.00 89.25 112 ALA A O 1
ATOM 928 N N . ARG A 1 113 ? 11.644 4.612 -23.900 1.00 85.56 113 ARG A N 1
ATOM 929 C CA . ARG A 1 113 ? 12.800 5.446 -24.251 1.00 85.56 113 ARG A CA 1
ATOM 930 C C . ARG A 1 113 ? 12.335 6.708 -24.969 1.00 85.56 113 ARG A C 1
ATOM 932 O O . ARG A 1 113 ? 11.495 6.639 -25.870 1.00 85.56 113 ARG A O 1
ATOM 939 N N . GLN A 1 114 ? 12.896 7.846 -24.586 1.00 86.12 114 GLN A N 1
ATOM 940 C CA . GLN A 1 114 ? 12.601 9.130 -25.215 1.00 86.12 114 GLN A CA 1
ATOM 941 C C . GLN A 1 114 ? 13.540 9.380 -26.406 1.00 86.12 114 GLN A C 1
ATOM 943 O O . GLN A 1 114 ? 14.659 8.868 -26.468 1.00 86.12 114 GLN A O 1
ATOM 948 N N . ALA A 1 115 ? 13.086 10.165 -27.386 1.00 91.19 115 ALA A N 1
ATOM 949 C CA . ALA A 1 115 ? 13.901 10.494 -28.552 1.00 91.19 115 ALA A CA 1
ATOM 950 C C . ALA A 1 115 ? 15.120 11.337 -28.137 1.00 91.19 115 ALA A C 1
ATOM 952 O O . ALA A 1 115 ? 14.963 12.404 -27.550 1.00 91.19 115 ALA A O 1
ATOM 953 N N . GLY A 1 116 ? 16.325 10.856 -28.452 1.00 87.69 116 GLY A N 1
ATOM 954 C CA . GLY A 1 116 ? 17.579 11.511 -28.064 1.00 87.69 116 GLY A CA 1
ATOM 955 C C . GLY A 1 116 ? 18.018 11.261 -26.615 1.00 87.69 116 GLY A C 1
ATOM 956 O O . GLY A 1 116 ? 19.041 11.805 -26.212 1.00 87.69 116 GLY A O 1
ATOM 957 N N . GLU A 1 117 ? 17.293 10.438 -25.848 1.00 83.88 117 GLU A N 1
ATOM 958 C CA . 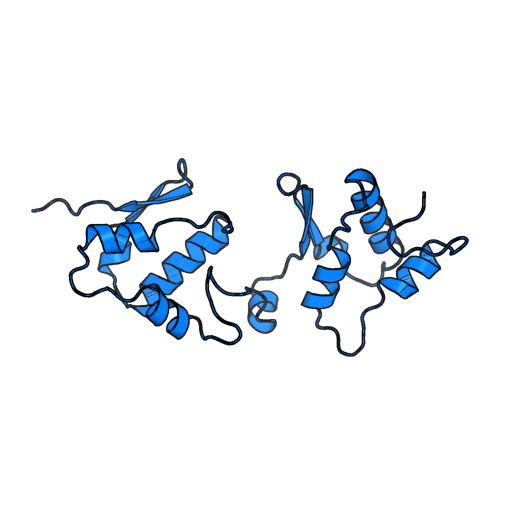GLU A 1 117 ? 17.696 10.020 -24.500 1.00 83.88 117 GLU A CA 1
ATOM 959 C C . GLU A 1 117 ? 18.961 9.162 -24.581 1.00 83.88 117 GLU A C 1
ATOM 961 O O . GLU A 1 117 ? 19.015 8.182 -25.337 1.00 83.88 117 GLU A O 1
ATOM 966 N N . SER A 1 118 ? 19.992 9.533 -23.817 1.00 79.88 118 SER A N 1
ATOM 967 C CA . SER A 1 118 ? 21.182 8.698 -23.717 1.00 79.88 118 SER A CA 1
ATOM 968 C C . SER A 1 118 ? 20.851 7.408 -22.970 1.00 79.88 118 SER A C 1
ATOM 970 O O . SER A 1 118 ? 19.899 7.330 -22.194 1.00 79.88 118 SER A O 1
ATOM 972 N N . GLU A 1 119 ? 21.659 6.374 -23.184 1.00 72.56 119 GLU A N 1
ATOM 973 C CA . GLU A 1 119 ? 21.488 5.126 -22.449 1.00 72.56 119 GLU A CA 1
ATOM 974 C C . GLU A 1 119 ? 21.573 5.359 -20.932 1.00 72.56 119 GLU A C 1
ATOM 976 O O . GLU A 1 119 ? 20.700 4.908 -20.200 1.00 72.56 119 GLU A O 1
ATOM 981 N N . MET A 1 120 ? 22.551 6.141 -20.466 1.00 69.31 120 MET A N 1
ATOM 982 C CA . MET A 1 120 ? 22.708 6.460 -19.044 1.00 69.31 120 MET A CA 1
ATOM 983 C C . MET A 1 120 ? 21.489 7.193 -18.469 1.00 69.31 120 MET A C 1
ATOM 985 O O . MET A 1 120 ? 21.027 6.833 -17.389 1.00 69.31 120 MET A O 1
ATOM 989 N N . ASP A 1 121 ? 20.942 8.179 -19.186 1.00 75.44 121 ASP A N 1
ATOM 990 C CA . ASP A 1 121 ? 19.765 8.931 -18.723 1.00 75.44 121 ASP A CA 1
ATOM 991 C C . ASP A 1 121 ? 18.536 8.027 -18.616 1.00 75.44 121 ASP A C 1
ATOM 993 O O . ASP A 1 121 ? 17.783 8.100 -17.642 1.00 75.44 121 ASP A O 1
ATOM 997 N N . TYR A 1 122 ? 18.384 7.111 -19.576 1.00 76.38 122 TYR A N 1
ATOM 998 C CA . TYR A 1 122 ? 17.354 6.085 -19.533 1.00 76.38 122 TYR A CA 1
ATOM 999 C C . TYR A 1 122 ? 17.502 5.196 -18.291 1.00 76.38 122 TYR A C 1
ATOM 1001 O O . TYR A 1 122 ? 16.530 5.028 -17.551 1.00 76.38 122 TYR A O 1
ATOM 1009 N N . TYR A 1 123 ? 18.713 4.689 -18.016 1.00 75.12 123 TYR A N 1
ATOM 1010 C CA . TYR A 1 123 ? 18.995 3.879 -16.826 1.00 75.12 123 TYR A CA 1
ATOM 1011 C C . TYR A 1 123 ? 18.690 4.629 -15.533 1.00 75.12 123 TYR A C 1
ATOM 1013 O O . TYR A 1 123 ? 17.875 4.160 -14.740 1.00 75.12 123 TYR A O 1
ATOM 1021 N N . LEU A 1 124 ? 19.268 5.817 -15.353 1.00 73.25 124 LEU A N 1
ATOM 1022 C CA . LEU A 1 124 ? 19.069 6.630 -14.155 1.00 73.25 124 LEU A CA 1
ATOM 1023 C C . LEU A 1 124 ? 17.587 6.891 -13.883 1.00 73.25 124 LEU A C 1
ATOM 1025 O O . LEU A 1 124 ? 17.147 6.814 -12.736 1.00 73.25 124 LEU A O 1
ATOM 1029 N N . ARG A 1 125 ? 16.794 7.164 -14.921 1.00 79.38 125 ARG A N 1
ATOM 1030 C CA . ARG A 1 125 ? 15.379 7.503 -14.765 1.00 79.38 125 ARG A CA 1
ATOM 1031 C C . ARG A 1 125 ? 14.554 6.362 -14.192 1.00 79.38 125 ARG A C 1
ATOM 1033 O O . ARG A 1 125 ? 13.702 6.611 -13.339 1.00 79.38 125 ARG A O 1
ATOM 1040 N N . PHE A 1 126 ? 14.755 5.131 -14.654 1.00 78.56 126 PHE A N 1
ATOM 1041 C CA . PHE A 1 126 ? 13.933 4.026 -14.166 1.00 78.56 126 PHE A CA 1
ATOM 1042 C C . PHE A 1 126 ? 14.516 3.356 -12.913 1.00 78.56 126 PHE A C 1
ATOM 1044 O O . PHE A 1 126 ? 13.727 2.858 -12.108 1.00 78.56 126 PHE A O 1
ATOM 1051 N N . THR A 1 127 ? 15.839 3.390 -12.692 1.00 75.44 127 THR A N 1
ATOM 1052 C CA . THR A 1 127 ? 16.466 2.914 -11.442 1.00 75.44 127 THR A CA 1
ATOM 1053 C C . THR A 1 127 ? 16.342 3.902 -10.291 1.00 75.44 127 THR A C 1
ATOM 1055 O O . THR A 1 127 ? 16.482 3.504 -9.137 1.00 75.44 127 THR A O 1
ATOM 1058 N N . SER A 1 128 ? 16.010 5.165 -10.561 1.00 76.81 128 SER A N 1
ATOM 1059 C CA . SER A 1 128 ? 15.635 6.118 -9.517 1.00 76.81 128 SER A CA 1
ATOM 1060 C C . SER A 1 128 ? 14.476 5.579 -8.679 1.00 76.81 128 SER A C 1
ATOM 1062 O O . SER A 1 128 ? 13.482 5.064 -9.204 1.00 76.81 128 SER A O 1
ATOM 1064 N N . ARG A 1 129 ? 14.613 5.696 -7.359 1.00 72.94 129 ARG A N 1
ATOM 1065 C CA . ARG A 1 129 ? 13.617 5.246 -6.388 1.00 72.94 129 ARG A CA 1
ATOM 1066 C C . ARG A 1 129 ? 12.708 6.399 -5.986 1.00 72.94 129 ARG A C 1
ATOM 1068 O O . ARG A 1 129 ? 13.182 7.489 -5.670 1.00 72.94 129 ARG A O 1
ATOM 1075 N N . TYR A 1 130 ? 11.401 6.161 -5.988 1.00 71.00 130 TYR A N 1
ATOM 1076 C CA . TYR A 1 130 ? 10.443 7.125 -5.458 1.00 71.00 130 TYR A CA 1
ATOM 1077 C C . TYR A 1 130 ? 10.419 7.042 -3.931 1.00 71.00 130 TYR A C 1
ATOM 1079 O O . TYR A 1 130 ? 10.502 5.961 -3.354 1.00 71.00 130 TYR A O 1
ATOM 1087 N N . SER A 1 131 ? 10.234 8.181 -3.264 1.00 72.56 131 SER A N 1
ATOM 1088 C CA . SER A 1 131 ? 10.157 8.251 -1.796 1.00 72.56 131 SER A CA 1
ATOM 1089 C C . SER A 1 131 ? 8.992 7.451 -1.202 1.00 72.56 131 SER A C 1
ATOM 1091 O O . SER A 1 131 ? 9.009 7.120 -0.022 1.00 72.56 131 SER A O 1
ATOM 1093 N N . SER A 1 132 ? 7.981 7.138 -2.013 1.00 67.81 132 SER A N 1
ATOM 1094 C CA . SER A 1 132 ? 6.822 6.329 -1.637 1.00 67.81 132 SER A CA 1
ATOM 1095 C C . SER A 1 132 ? 7.055 4.817 -1.735 1.00 67.81 132 SER A C 1
ATOM 1097 O O . SER A 1 132 ? 6.135 4.055 -1.450 1.00 67.81 132 SER A O 1
ATOM 1099 N N . GLU A 1 133 ? 8.218 4.370 -2.213 1.00 67.69 133 GLU A N 1
ATOM 1100 C CA . GLU A 1 133 ? 8.489 2.952 -2.457 1.00 67.69 133 GLU A CA 1
ATOM 1101 C C . GLU A 1 133 ? 9.185 2.271 -1.275 1.00 67.69 133 GLU A C 1
ATOM 1103 O O . GLU A 1 133 ? 10.265 2.683 -0.843 1.00 67.69 133 GLU A O 1
ATOM 1108 N N . THR A 1 134 ? 8.619 1.147 -0.829 1.00 79.06 134 THR A N 1
ATOM 1109 C CA . THR A 1 134 ? 9.345 0.123 -0.057 1.00 79.06 134 THR A CA 1
ATOM 1110 C C . THR A 1 134 ? 10.314 -0.640 -0.960 1.00 79.06 134 THR A C 1
ATOM 1112 O O . THR A 1 134 ? 10.182 -0.594 -2.188 1.00 79.06 134 THR A O 1
ATOM 1115 N N . ASP A 1 135 ? 11.252 -1.380 -0.369 1.00 72.88 135 ASP A N 1
ATOM 1116 C CA . ASP A 1 135 ? 12.234 -2.187 -1.106 1.00 72.88 135 ASP A CA 1
ATOM 1117 C C . ASP A 1 135 ? 11.546 -3.195 -2.032 1.00 72.88 135 ASP A C 1
ATOM 1119 O O . ASP A 1 135 ? 11.921 -3.354 -3.194 1.00 72.88 135 ASP A O 1
ATOM 1123 N N . GLU A 1 136 ? 10.481 -3.830 -1.546 1.00 75.38 136 GLU A N 1
ATOM 1124 C CA . GLU A 1 136 ? 9.693 -4.801 -2.298 1.00 75.38 136 GLU A CA 1
ATOM 1125 C C . GLU A 1 136 ? 8.984 -4.137 -3.478 1.00 75.38 136 GLU A C 1
ATOM 1127 O O . GLU A 1 136 ? 9.019 -4.657 -4.595 1.00 75.38 136 GLU A O 1
ATOM 1132 N N . SER A 1 137 ? 8.358 -2.976 -3.253 1.00 76.12 137 SER A N 1
ATOM 1133 C CA . SER A 1 137 ? 7.640 -2.252 -4.310 1.00 76.12 137 SER A CA 1
ATOM 1134 C C . SER A 1 137 ? 8.584 -1.685 -5.378 1.00 76.12 137 SER A C 1
ATOM 1136 O O . SER A 1 137 ? 8.270 -1.753 -6.568 1.00 76.12 137 SER A O 1
ATOM 1138 N N . TYR A 1 138 ? 9.773 -1.232 -4.970 1.00 80.50 138 TYR A N 1
ATOM 1139 C CA . TYR A 1 138 ? 10.835 -0.766 -5.855 1.00 80.50 138 TYR A CA 1
ATOM 1140 C C . TYR A 1 138 ? 11.370 -1.911 -6.724 1.00 80.50 138 TYR A C 1
ATOM 1142 O O . TYR A 1 138 ? 11.333 -1.822 -7.953 1.00 80.50 138 TYR A O 1
ATOM 1150 N N . LYS A 1 139 ? 11.768 -3.039 -6.113 1.00 80.62 139 LYS A N 1
ATOM 1151 C CA . LYS A 1 139 ? 12.225 -4.241 -6.839 1.00 80.62 139 LYS A CA 1
ATOM 1152 C C . LYS A 1 139 ? 11.153 -4.748 -7.811 1.00 80.62 139 LYS A C 1
ATOM 1154 O O . LYS A 1 139 ? 11.456 -5.052 -8.966 1.00 80.62 139 LYS A O 1
ATOM 1159 N N . ALA A 1 140 ? 9.886 -4.761 -7.392 1.00 81.12 140 ALA A N 1
ATOM 1160 C CA . ALA A 1 140 ? 8.767 -5.157 -8.246 1.00 81.12 140 ALA A CA 1
ATOM 1161 C C . ALA A 1 140 ? 8.546 -4.213 -9.443 1.00 81.12 140 ALA A C 1
ATOM 1163 O O . ALA A 1 140 ? 8.062 -4.666 -10.484 1.00 81.12 140 ALA A O 1
ATOM 1164 N N . ARG A 1 141 ? 8.866 -2.914 -9.325 1.00 88.00 141 ARG A N 1
ATOM 1165 C CA . ARG A 1 141 ? 8.749 -1.952 -10.434 1.00 88.00 141 ARG A CA 1
ATOM 1166 C C . ARG A 1 141 ? 9.823 -2.172 -11.477 1.00 88.00 141 ARG A C 1
ATOM 1168 O O . ARG A 1 141 ? 9.515 -2.214 -12.667 1.00 88.00 141 ARG A O 1
ATOM 1175 N N . ILE A 1 142 ? 11.064 -2.335 -11.029 1.00 85.44 142 ILE A N 1
ATOM 1176 C CA . ILE A 1 142 ? 12.201 -2.604 -11.911 1.00 85.44 142 ILE A CA 1
ATOM 1177 C C . ILE A 1 142 ? 11.957 -3.894 -12.703 1.00 85.44 142 ILE A C 1
ATOM 1179 O O . ILE A 1 142 ? 12.081 -3.897 -13.928 1.00 85.44 142 ILE A O 1
ATOM 1183 N N . ASP A 1 143 ? 11.504 -4.958 -12.035 1.00 83.25 143 ASP A N 1
ATOM 1184 C CA . ASP A 1 143 ? 11.170 -6.231 -12.681 1.00 83.25 143 ASP A CA 1
ATOM 1185 C C . ASP A 1 143 ? 10.052 -6.090 -13.732 1.00 83.25 143 ASP A C 1
ATOM 1187 O O . ASP A 1 143 ? 10.161 -6.636 -14.834 1.00 83.25 143 ASP A O 1
ATOM 1191 N N . LEU A 1 144 ? 9.006 -5.301 -13.450 1.00 84.94 144 LEU A N 1
ATOM 1192 C CA . LEU A 1 144 ? 7.969 -5.004 -14.441 1.00 84.94 144 LEU A CA 1
ATOM 1193 C C . LEU A 1 144 ? 8.551 -4.336 -15.692 1.00 84.94 144 LEU A C 1
ATOM 1195 O O . LEU A 1 144 ? 8.206 -4.732 -16.808 1.00 84.94 144 LEU A O 1
ATOM 1199 N N . ILE A 1 145 ? 9.384 -3.308 -15.520 1.00 85.81 145 ILE A N 1
ATOM 1200 C CA . ILE A 1 145 ? 9.952 -2.530 -16.630 1.00 85.81 145 ILE A CA 1
ATOM 1201 C C . ILE A 1 145 ? 10.794 -3.447 -17.519 1.00 85.81 145 ILE A C 1
ATOM 1203 O O . ILE A 1 145 ? 10.554 -3.528 -18.725 1.00 85.81 145 ILE A O 1
ATOM 1207 N N . VAL A 1 146 ? 11.706 -4.213 -16.915 1.00 82.62 146 VAL A N 1
ATOM 1208 C CA . VAL A 1 146 ? 12.555 -5.178 -17.629 1.00 82.62 146 VAL A CA 1
ATOM 1209 C C . VAL A 1 146 ? 11.709 -6.174 -18.424 1.00 82.62 146 VAL A C 1
ATOM 1211 O O . VAL A 1 146 ? 11.946 -6.381 -19.617 1.00 82.62 146 VAL A O 1
ATOM 1214 N N . LYS A 1 147 ? 10.693 -6.775 -17.791 1.00 82.31 147 LYS A N 1
ATOM 1215 C CA . LYS A 1 147 ? 9.805 -7.751 -18.445 1.00 82.31 147 LYS A CA 1
ATOM 1216 C C . LYS A 1 147 ? 9.020 -7.141 -19.601 1.00 82.31 147 LYS A C 1
ATOM 1218 O O . LYS A 1 147 ? 8.881 -7.779 -20.643 1.00 82.31 147 LYS A O 1
ATOM 1223 N N . THR A 1 148 ? 8.532 -5.916 -19.425 1.00 85.06 148 THR A N 1
ATOM 1224 C CA . THR A 1 148 ? 7.714 -5.201 -20.413 1.00 85.06 148 THR A CA 1
ATOM 1225 C C . THR A 1 148 ? 8.494 -4.923 -21.696 1.00 85.06 148 THR A C 1
ATOM 1227 O O . THR A 1 148 ? 8.007 -5.195 -22.794 1.00 85.06 148 THR A O 1
ATOM 1230 N N . PHE A 1 149 ? 9.727 -4.430 -21.573 1.00 84.00 149 PHE A N 1
ATOM 1231 C CA . PHE A 1 149 ? 10.558 -4.096 -22.733 1.00 84.00 149 PHE A CA 1
ATOM 1232 C C . PHE A 1 149 ? 11.383 -5.274 -23.256 1.00 84.00 149 PHE A C 1
ATOM 1234 O O . PHE A 1 149 ? 12.007 -5.154 -24.308 1.00 84.00 149 PHE A O 1
ATOM 1241 N N . LYS A 1 150 ? 11.351 -6.422 -22.560 1.00 80.06 150 LYS A N 1
ATOM 1242 C CA . LYS A 1 150 ? 12.149 -7.623 -22.865 1.00 80.06 150 LYS A CA 1
ATOM 1243 C C . LYS A 1 150 ? 13.641 -7.319 -23.009 1.00 80.06 150 LYS A C 1
ATOM 1245 O O . LYS A 1 150 ? 14.351 -7.987 -23.759 1.00 80.06 150 LYS A O 1
ATOM 1250 N N . ASP A 1 151 ? 14.110 -6.302 -22.303 1.00 68.62 151 ASP A N 1
ATOM 1251 C CA . ASP A 1 151 ? 15.483 -5.848 -22.411 1.00 68.62 151 ASP A CA 1
ATOM 1252 C C . ASP A 1 151 ? 16.332 -6.669 -21.434 1.00 68.62 151 ASP A C 1
ATOM 1254 O O . ASP A 1 151 ? 16.369 -6.424 -20.230 1.00 68.62 151 ASP A O 1
ATOM 1258 N N . GLN A 1 152 ? 16.948 -7.736 -21.943 1.00 59.91 152 GLN A N 1
ATOM 1259 C CA . GLN A 1 152 ? 17.810 -8.599 -21.131 1.00 59.91 152 GLN A CA 1
ATOM 1260 C C . GLN A 1 152 ? 19.170 -7.958 -20.828 1.00 59.91 152 GLN A C 1
ATOM 1262 O O . GLN A 1 152 ? 19.796 -8.313 -19.830 1.00 59.91 152 GLN A O 1
ATOM 1267 N N . ASN A 1 153 ? 19.606 -6.987 -21.637 1.00 63.75 153 ASN A N 1
ATOM 1268 C CA . ASN A 1 153 ? 20.850 -6.250 -21.398 1.00 63.75 153 ASN A CA 1
ATOM 1269 C C . ASN A 1 153 ? 20.715 -5.319 -20.186 1.00 63.75 153 ASN A C 1
ATOM 1271 O O . ASN A 1 153 ? 21.681 -5.098 -19.461 1.00 63.75 153 ASN A O 1
ATOM 1275 N N . LEU A 1 154 ? 19.494 -4.848 -19.933 1.00 63.94 154 LEU A N 1
ATOM 1276 C CA . LEU A 1 154 ? 19.110 -4.048 -18.776 1.00 63.94 154 LEU A CA 1
ATOM 1277 C C . LEU A 1 154 ? 19.424 -4.735 -17.433 1.00 63.94 154 LEU A C 1
ATOM 1279 O O . LEU A 1 154 ? 20.094 -4.148 -16.591 1.00 63.94 154 LEU A O 1
ATOM 1283 N N . MET A 1 155 ? 19.020 -5.998 -17.251 1.00 62.25 155 MET A N 1
ATOM 1284 C CA . MET A 1 155 ? 19.350 -6.778 -16.041 1.00 62.25 155 MET A CA 1
ATOM 1285 C C . MET A 1 155 ? 20.839 -7.120 -15.945 1.00 62.25 155 MET A C 1
ATOM 1287 O O . MET A 1 155 ? 21.390 -7.167 -14.851 1.00 62.25 155 MET A O 1
ATOM 1291 N N . ALA A 1 156 ? 21.487 -7.389 -17.081 1.00 67.62 156 ALA A N 1
ATOM 1292 C CA . ALA A 1 156 ? 22.885 -7.815 -17.110 1.00 67.62 156 ALA A CA 1
ATOM 1293 C C . ALA A 1 156 ? 23.856 -6.711 -16.657 1.00 67.62 156 ALA A C 1
ATOM 1295 O O . ALA A 1 156 ? 24.928 -7.010 -16.134 1.00 67.62 156 ALA A O 1
ATOM 1296 N N . ASN A 1 157 ? 23.464 -5.447 -16.831 1.00 68.56 157 ASN A N 1
ATOM 1297 C CA . ASN A 1 157 ? 24.277 -4.278 -16.507 1.00 68.56 157 ASN A CA 1
ATOM 1298 C C . ASN A 1 157 ? 23.838 -3.597 -15.205 1.00 68.56 157 ASN A C 1
ATOM 1300 O O . ASN A 1 157 ? 24.119 -2.418 -15.003 1.00 68.56 157 ASN A O 1
ATOM 1304 N N . MET A 1 158 ? 23.121 -4.293 -14.321 1.00 73.12 158 MET A N 1
ATOM 1305 C CA . MET A 1 158 ? 22.656 -3.728 -13.057 1.00 73.12 158 MET A CA 1
ATOM 1306 C C . MET A 1 158 ? 22.886 -4.691 -11.898 1.00 73.12 158 MET A C 1
ATOM 1308 O O . MET A 1 158 ? 22.639 -5.887 -12.014 1.00 73.12 158 MET A O 1
ATOM 1312 N N . SER A 1 159 ? 23.305 -4.152 -10.755 1.00 76.75 159 SER A N 1
ATOM 1313 C CA . SER A 1 159 ? 23.362 -4.889 -9.490 1.00 76.75 159 SER A CA 1
ATOM 1314 C C . SER A 1 159 ? 22.558 -4.149 -8.435 1.00 76.75 159 SER A C 1
ATOM 1316 O O . SER A 1 159 ? 22.616 -2.922 -8.379 1.00 76.75 159 SER A O 1
ATOM 1318 N N . TYR A 1 160 ? 21.813 -4.879 -7.604 1.00 75.12 160 TYR A N 1
ATOM 1319 C CA . TYR A 1 160 ? 21.216 -4.291 -6.408 1.00 75.12 160 TYR A CA 1
ATOM 1320 C C . TYR A 1 160 ? 22.314 -4.108 -5.364 1.00 75.12 160 TYR A C 1
ATOM 1322 O O . TYR A 1 160 ? 23.047 -5.052 -5.067 1.00 75.12 160 TYR A O 1
ATOM 1330 N N . ASP A 1 161 ? 22.445 -2.892 -4.861 1.00 75.62 161 ASP A N 1
ATOM 1331 C CA . ASP A 1 161 ? 23.339 -2.549 -3.771 1.00 75.62 161 ASP A CA 1
ATOM 1332 C C . ASP A 1 161 ? 22.523 -2.494 -2.477 1.00 75.62 161 ASP A C 1
ATOM 1334 O O . ASP A 1 161 ? 21.653 -1.637 -2.320 1.00 75.62 161 ASP A O 1
ATOM 1338 N N . GLU A 1 162 ? 22.763 -3.448 -1.576 1.00 75.75 162 GLU A N 1
ATOM 1339 C CA . GLU A 1 162 ? 22.011 -3.584 -0.320 1.00 75.75 162 GLU A CA 1
ATOM 1340 C C . GLU A 1 162 ? 22.284 -2.411 0.638 1.00 75.75 162 GLU A C 1
ATOM 1342 O O . GLU A 1 162 ? 21.394 -2.031 1.395 1.00 75.75 162 GLU A O 1
ATOM 1347 N N . ASP A 1 163 ? 23.468 -1.791 0.563 1.00 69.38 163 ASP A N 1
ATOM 1348 C CA . ASP A 1 163 ? 23.840 -0.667 1.429 1.00 69.38 163 ASP A CA 1
ATOM 1349 C C . ASP A 1 163 ? 23.097 0.624 1.045 1.00 69.38 163 ASP A C 1
ATOM 1351 O O . ASP A 1 163 ? 22.638 1.364 1.919 1.00 69.38 163 ASP A O 1
ATOM 1355 N N . SER A 1 164 ? 22.949 0.905 -0.256 1.00 61.91 164 SER A N 1
ATOM 1356 C CA . SER A 1 164 ? 22.173 2.059 -0.736 1.00 61.91 164 SER A CA 1
ATOM 1357 C C . SER A 1 164 ? 20.689 1.766 -0.969 1.00 61.91 164 SER A C 1
ATOM 1359 O O . SER A 1 164 ? 19.896 2.703 -1.084 1.00 61.91 164 SER A O 1
ATOM 1361 N N . GLY A 1 165 ? 20.291 0.494 -1.047 1.00 69.31 165 GLY A N 1
ATOM 1362 C CA . GLY A 1 165 ? 18.921 0.081 -1.356 1.00 69.31 165 GLY A CA 1
ATOM 1363 C C . GLY A 1 165 ? 18.486 0.422 -2.788 1.00 69.31 165 GLY A C 1
ATOM 1364 O O . GLY A 1 165 ? 17.300 0.686 -3.029 1.00 69.31 165 GLY A O 1
ATOM 1365 N N . LEU A 1 166 ? 19.439 0.473 -3.729 1.00 67.31 166 LEU A N 1
ATOM 1366 C CA . LEU A 1 166 ? 19.247 0.903 -5.118 1.00 67.31 166 LEU A CA 1
ATOM 1367 C C . LEU A 1 166 ? 19.877 -0.074 -6.112 1.00 67.31 166 LEU A C 1
ATOM 1369 O O . LEU A 1 166 ? 20.870 -0.735 -5.824 1.00 67.31 166 LEU A O 1
ATOM 1373 N N . TYR A 1 167 ? 19.339 -0.118 -7.333 1.00 71.62 167 TYR A N 1
ATOM 1374 C CA . TYR A 1 167 ? 20.067 -0.727 -8.441 1.00 71.62 167 TYR A CA 1
ATOM 1375 C C . TYR A 1 167 ? 21.101 0.242 -9.015 1.00 71.62 167 TYR A C 1
ATOM 1377 O O . TYR A 1 167 ? 20.763 1.332 -9.482 1.00 71.62 167 TYR A O 1
ATOM 1385 N N . VAL A 1 168 ? 22.353 -0.200 -9.052 1.00 71.94 168 VAL A N 1
ATOM 1386 C CA . VAL A 1 168 ? 23.482 0.535 -9.620 1.00 71.94 168 VAL A CA 1
ATOM 1387 C C . VAL A 1 168 ? 23.757 0.027 -11.030 1.00 71.94 168 VAL A C 1
ATOM 1389 O O . VAL A 1 168 ? 23.837 -1.181 -11.261 1.00 71.94 168 VAL A O 1
ATOM 1392 N N . TYR A 1 169 ? 23.917 0.954 -11.978 1.00 68.62 169 TYR A N 1
ATOM 1393 C CA . TYR A 1 169 ? 24.338 0.622 -13.335 1.00 68.62 169 TYR A CA 1
ATOM 1394 C C . TYR A 1 169 ? 25.823 0.249 -13.348 1.00 68.62 169 TYR A C 1
ATOM 1396 O O . TYR A 1 169 ? 26.691 1.063 -13.031 1.00 68.62 169 TYR A O 1
ATOM 1404 N N . MET A 1 170 ? 26.111 -0.982 -13.746 1.00 67.81 170 MET A N 1
ATOM 1405 C CA . MET A 1 170 ? 27.456 -1.465 -14.003 1.00 67.81 170 MET A CA 1
ATOM 1406 C C . MET A 1 170 ? 27.743 -1.268 -15.485 1.00 67.81 170 MET A C 1
ATOM 1408 O O . MET A 1 170 ? 27.233 -2.009 -16.324 1.00 67.81 170 MET A O 1
ATOM 1412 N N . GLN A 1 171 ? 28.550 -0.255 -15.819 1.00 57.78 171 GLN A N 1
ATOM 1413 C CA . GLN A 1 171 ? 29.017 -0.085 -17.193 1.00 57.78 171 GLN A CA 1
ATOM 1414 C C . GLN A 1 171 ? 29.647 -1.402 -17.665 1.00 57.78 171 GLN A C 1
ATOM 1416 O O . GLN A 1 171 ? 30.585 -1.881 -17.017 1.00 57.78 171 GLN A O 1
ATOM 1421 N N . PRO A 1 172 ? 29.185 -1.986 -18.784 1.00 56.09 172 PRO A N 1
ATOM 1422 C CA . PRO A 1 172 ? 29.857 -3.143 -19.336 1.00 56.09 172 PRO A CA 1
ATOM 1423 C C . PRO A 1 172 ? 31.288 -2.732 -19.686 1.00 56.09 172 PRO A C 1
ATOM 1425 O O . PRO A 1 172 ? 31.514 -1.784 -20.445 1.00 56.09 172 PRO A O 1
ATOM 1428 N N . LEU A 1 173 ? 32.263 -3.431 -19.099 1.00 44.06 173 LEU A N 1
ATOM 1429 C CA . LEU A 1 173 ? 33.670 -3.282 -19.456 1.00 44.06 173 LEU A CA 1
ATOM 1430 C C . LEU A 1 173 ? 33.784 -3.539 -20.960 1.00 44.06 173 LEU A C 1
ATOM 1432 O O . LEU A 1 173 ? 33.533 -4.655 -21.420 1.00 44.06 173 LEU A O 1
ATOM 1436 N N . LYS A 1 174 ? 34.124 -2.500 -21.732 1.00 47.03 174 LYS A N 1
ATOM 1437 C CA . LYS A 1 174 ? 34.415 -2.650 -23.160 1.00 47.03 174 LYS A CA 1
ATOM 1438 C C . LYS A 1 174 ? 35.564 -3.656 -23.292 1.00 47.03 174 LYS A C 1
ATOM 1440 O O . LYS A 1 174 ? 36.663 -3.377 -22.817 1.00 47.03 174 LYS A O 1
ATOM 1445 N N . LYS A 1 175 ? 35.283 -4.823 -23.874 1.00 39.69 175 LYS A N 1
ATOM 1446 C CA . LYS A 1 175 ? 36.319 -5.694 -24.436 1.00 39.69 175 LYS A CA 1
ATOM 1447 C C . LYS A 1 175 ? 36.792 -5.126 -25.764 1.00 39.69 175 LYS A C 1
ATOM 1449 O O . LYS A 1 175 ? 35.935 -4.568 -26.487 1.00 39.69 175 LYS A O 1
#

Radius of gyration: 21.63 Å; chains: 1; bounding box: 58×29×55 Å

Organism: NCBI:txid38151